Protein AF-A0A2G2FSY2-F1 (afdb_monomer_lite)

Sequence (78 aa):
MIFHIMRTFRWLIVTASKVLSALMVLVLIIAMFSDAPTQTSNLIMAFVFAVLFGSVSWYYDVLLKKLEPQNKSNQEWS

Secondary structure (DSSP, 8-state):
-HHHHHHHHHHHHHHHHHHHHHHHHHHHHHHHT--S---HHHHHHHHHHHHHHHHHHHHHHHHHHHHSPP---S----

pLDDT: mean 76.89, std 12.47, range [40.12, 90.25]

Structure (mmCIF, N/CA/C/O backbone):
data_AF-A0A2G2FSY2-F1
#
_entry.id   AF-A0A2G2FSY2-F1
#
loop_
_atom_site.group_PDB
_atom_site.id
_atom_site.type_symbol
_atom_site.label_atom_id
_atom_site.label_alt_id
_atom_site.label_comp_id
_atom_site.label_asym_id
_atom_site.label_entity_id
_atom_site.label_seq_id
_atom_site.pdbx_PDB_ins_code
_atom_site.Cartn_x
_atom_site.Cartn_y
_atom_site.Cartn_z
_atom_site.occupancy
_atom_site.B_iso_or_equiv
_atom_site.auth_seq_id
_atom_site.auth_comp_id
_atom_site.auth_asym_id
_atom_site.auth_atom_id
_atom_site.pdbx_PDB_model_num
ATOM 1 N N . MET A 1 1 ? -10.916 5.525 24.439 1.00 59.62 1 MET A N 1
ATOM 2 C CA . MET A 1 1 ? -10.168 6.563 23.688 1.00 59.62 1 MET A CA 1
ATOM 3 C C . MET A 1 1 ? -9.549 6.032 22.395 1.00 59.62 1 MET A C 1
ATOM 5 O O . MET A 1 1 ? -9.914 6.526 21.338 1.00 59.62 1 MET A O 1
ATOM 9 N N . ILE A 1 2 ? -8.691 5.004 22.447 1.00 66.50 2 ILE A N 1
ATOM 10 C CA . ILE A 1 2 ? -7.977 4.444 21.276 1.00 66.50 2 ILE A CA 1
ATOM 11 C C . ILE A 1 2 ? -8.881 4.067 20.089 1.00 66.50 2 ILE A C 1
ATOM 13 O O . ILE A 1 2 ? -8.551 4.404 18.957 1.00 66.50 2 ILE A O 1
ATOM 17 N N . PHE A 1 3 ? -10.057 3.477 20.329 1.00 66.50 3 PHE A N 1
ATOM 18 C CA . PHE A 1 3 ? -11.001 3.146 19.252 1.00 66.50 3 PHE A CA 1
ATOM 19 C C . PHE A 1 3 ? -11.509 4.379 18.482 1.00 66.50 3 PHE A C 1
ATOM 21 O O . PHE A 1 3 ? -11.605 4.345 17.260 1.00 66.50 3 PHE A O 1
ATOM 28 N N . HIS A 1 4 ? -11.793 5.488 19.177 1.00 67.00 4 HIS A N 1
ATOM 29 C CA . HIS A 1 4 ? -12.254 6.721 18.527 1.00 67.00 4 HIS A CA 1
ATOM 30 C C . HIS A 1 4 ? -11.145 7.351 17.683 1.00 67.00 4 HIS A C 1
ATOM 32 O O . HIS A 1 4 ? -11.391 7.738 16.549 1.00 67.00 4 HIS A O 1
ATOM 38 N N . ILE A 1 5 ? -9.915 7.373 18.201 1.00 68.38 5 ILE A N 1
ATOM 39 C CA . ILE A 1 5 ? -8.739 7.861 17.470 1.00 68.38 5 ILE A CA 1
ATOM 40 C C . ILE A 1 5 ? -8.518 7.010 16.211 1.00 68.38 5 ILE A C 1
ATOM 42 O O . ILE A 1 5 ? -8.448 7.549 15.110 1.00 68.38 5 ILE A O 1
ATOM 46 N N . MET A 1 6 ? -8.513 5.680 16.338 1.00 69.12 6 MET A N 1
ATOM 47 C CA . MET A 1 6 ? -8.381 4.783 15.186 1.00 69.12 6 MET A CA 1
ATOM 48 C C . MET A 1 6 ? -9.508 4.943 14.159 1.00 69.12 6 MET A C 1
ATOM 50 O O . MET A 1 6 ? -9.266 4.859 12.958 1.00 69.12 6 MET A O 1
ATOM 54 N N . ARG A 1 7 ? -10.746 5.188 14.604 1.00 70.69 7 ARG A N 1
ATOM 55 C CA . ARG A 1 7 ? -11.887 5.408 13.707 1.00 70.69 7 ARG A CA 1
ATOM 56 C C . ARG A 1 7 ? -11.777 6.732 12.953 1.00 70.69 7 ARG A C 1
ATOM 58 O O . ARG A 1 7 ? -12.054 6.751 11.757 1.00 70.69 7 ARG A O 1
ATOM 65 N N . THR A 1 8 ? -11.335 7.804 13.610 1.00 76.12 8 THR A N 1
ATOM 66 C CA . THR A 1 8 ? -11.109 9.113 12.974 1.00 76.12 8 THR A CA 1
ATOM 67 C C . THR A 1 8 ? -9.976 9.044 11.950 1.00 76.12 8 THR A C 1
ATOM 69 O O . THR A 1 8 ? -10.129 9.512 10.824 1.00 76.12 8 THR A O 1
ATOM 72 N N . PHE A 1 9 ? -8.865 8.388 12.292 1.00 78.00 9 PHE A N 1
ATOM 73 C CA . PHE A 1 9 ? -7.726 8.237 11.383 1.00 78.00 9 PHE A CA 1
ATOM 74 C C . PHE A 1 9 ? -7.887 7.106 10.361 1.00 78.00 9 PHE A C 1
ATOM 76 O O . PHE A 1 9 ? -7.061 7.005 9.458 1.00 78.00 9 PHE A O 1
ATOM 83 N N . ARG A 1 10 ? -8.961 6.304 10.427 1.00 77.19 10 ARG A N 1
ATOM 84 C CA . ARG A 1 10 ? -9.268 5.248 9.447 1.00 77.19 10 ARG A CA 1
ATOM 85 C C . ARG A 1 10 ? -9.211 5.769 8.028 1.00 77.19 10 ARG A C 1
ATOM 87 O O . ARG A 1 10 ? -8.500 5.212 7.202 1.00 77.19 10 ARG A O 1
ATOM 94 N N . TRP A 1 11 ? -9.953 6.835 7.758 1.00 74.25 11 TRP A N 1
ATOM 95 C CA . TRP A 1 11 ? -10.018 7.406 6.421 1.00 74.25 11 TRP A CA 1
ATOM 96 C C . TRP A 1 11 ? -8.669 7.949 5.978 1.00 74.25 11 TRP A C 1
ATOM 98 O O . TRP A 1 11 ? -8.294 7.751 4.829 1.00 74.25 11 TRP A O 1
ATOM 108 N N . LEU A 1 12 ? -7.907 8.551 6.888 1.00 80.44 12 LEU A N 1
ATOM 109 C CA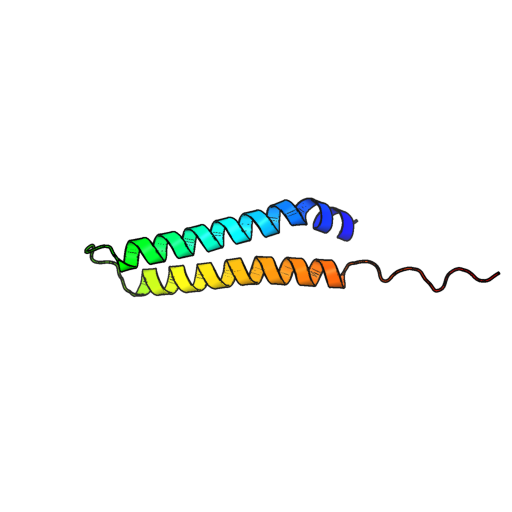 . LEU A 1 12 ? -6.602 9.113 6.572 1.00 80.44 12 LEU A CA 1
ATOM 110 C C . LEU A 1 12 ? -5.572 8.017 6.271 1.00 80.44 12 LEU A C 1
ATOM 112 O O . LEU A 1 12 ? -4.929 8.064 5.231 1.00 80.44 12 LEU A O 1
ATOM 116 N N . ILE A 1 13 ? -5.467 6.994 7.119 1.00 80.31 13 ILE A N 1
ATOM 117 C CA . ILE A 1 13 ? -4.482 5.912 6.984 1.00 80.31 13 ILE A CA 1
ATOM 118 C C . ILE A 1 13 ? -4.831 4.990 5.818 1.00 80.31 13 ILE A C 1
ATOM 120 O O . ILE A 1 13 ? -3.976 4.715 4.984 1.00 80.31 13 ILE A O 1
ATOM 124 N N . VAL A 1 14 ? -6.089 4.557 5.700 1.00 80.31 14 VAL A N 1
ATOM 125 C CA . VAL A 1 14 ? -6.522 3.678 4.601 1.00 80.31 14 VAL A CA 1
ATOM 126 C C . VAL A 1 14 ? -6.373 4.388 3.257 1.00 80.31 14 VAL A C 1
ATOM 128 O O . VAL A 1 14 ? -5.862 3.796 2.308 1.00 80.31 14 VAL A O 1
ATOM 131 N N . THR A 1 15 ? -6.775 5.660 3.163 1.00 82.19 15 THR A N 1
ATOM 132 C CA . THR A 1 15 ? -6.644 6.420 1.911 1.00 82.19 15 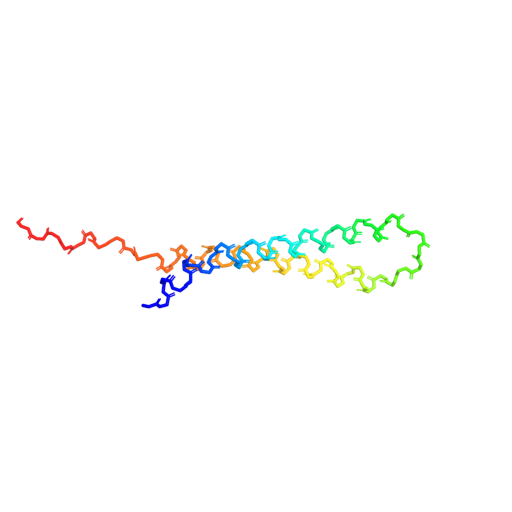THR A CA 1
ATOM 133 C C . THR A 1 15 ? -5.181 6.699 1.595 1.00 82.19 15 THR A C 1
ATOM 135 O O . THR A 1 15 ? -4.757 6.427 0.477 1.00 82.19 15 THR A O 1
ATOM 138 N N . ALA A 1 16 ? -4.381 7.152 2.566 1.00 85.31 16 ALA A N 1
ATOM 139 C CA . ALA A 1 16 ? -2.958 7.407 2.354 1.00 85.31 16 ALA A CA 1
ATOM 140 C C . ALA A 1 16 ? -2.210 6.138 1.923 1.00 85.31 16 ALA A C 1
ATOM 142 O O . ALA A 1 16 ? -1.471 6.177 0.944 1.00 85.31 16 ALA A O 1
ATOM 143 N N . SER A 1 17 ? -2.444 4.997 2.582 1.00 86.25 17 SER A N 1
ATOM 144 C CA . SER A 1 17 ? -1.822 3.720 2.216 1.00 86.25 17 SER A CA 1
ATOM 145 C C . SER A 1 17 ? -2.247 3.232 0.830 1.00 86.25 17 SER A C 1
ATOM 147 O O . SER A 1 17 ? -1.406 2.745 0.077 1.00 86.25 17 SER A O 1
ATOM 149 N N . LYS A 1 18 ? -3.521 3.394 0.447 1.00 83.31 18 LYS A N 1
ATOM 150 C CA . LYS A 1 18 ? -3.990 3.048 -0.905 1.00 83.31 18 LYS A CA 1
ATOM 151 C C . LYS A 1 18 ? -3.394 3.954 -1.977 1.00 83.31 18 LYS A C 1
ATOM 153 O O . LYS A 1 18 ? -2.973 3.451 -3.012 1.00 83.31 18 LYS A O 1
ATOM 158 N N . VAL A 1 19 ? -3.327 5.261 -1.724 1.00 88.38 19 VAL A N 1
ATOM 159 C CA . VAL A 1 19 ? -2.717 6.230 -2.645 1.00 88.38 19 VAL A CA 1
ATOM 160 C C . VAL A 1 19 ? -1.225 5.943 -2.812 1.00 88.38 19 VAL A C 1
ATOM 162 O O . VAL A 1 19 ? -0.752 5.891 -3.942 1.00 88.38 19 VAL A O 1
ATOM 165 N N . LEU A 1 20 ? -0.494 5.678 -1.722 1.00 87.38 20 LEU A N 1
ATOM 166 C CA . LEU A 1 20 ? 0.923 5.307 -1.796 1.00 87.38 20 LEU A CA 1
ATOM 167 C C . LEU A 1 20 ? 1.137 3.990 -2.548 1.00 87.38 20 LEU A C 1
ATOM 169 O O . LEU A 1 20 ? 2.037 3.903 -3.376 1.00 87.38 20 LEU A O 1
ATOM 173 N N . SER A 1 21 ? 0.307 2.977 -2.289 1.00 88.19 21 SER A N 1
ATOM 174 C CA . SER A 1 21 ? 0.370 1.703 -3.011 1.00 88.19 21 SER A CA 1
ATOM 175 C C . SER A 1 21 ? 0.121 1.905 -4.511 1.00 88.19 21 SER A C 1
ATOM 177 O O . SER A 1 21 ? 0.922 1.456 -5.328 1.00 88.19 21 SER A O 1
ATOM 179 N N . ALA A 1 22 ? -0.917 2.662 -4.882 1.00 88.25 22 ALA A N 1
ATOM 180 C CA . ALA A 1 22 ? -1.224 2.978 -6.276 1.00 88.25 22 ALA A CA 1
ATOM 181 C C . ALA A 1 22 ? -0.096 3.765 -6.961 1.00 88.25 22 ALA A C 1
ATOM 183 O O . ALA A 1 22 ? 0.257 3.463 -8.099 1.00 88.25 22 ALA A O 1
ATOM 184 N N . LEU A 1 23 ? 0.507 4.729 -6.258 1.00 89.81 23 LEU A N 1
ATOM 185 C CA . LEU A 1 23 ? 1.650 5.489 -6.755 1.00 89.81 23 LEU A CA 1
ATOM 186 C C . LEU A 1 23 ? 2.846 4.570 -7.043 1.00 89.81 23 LEU A C 1
ATOM 188 O O . LEU A 1 23 ? 3.447 4.673 -8.107 1.00 89.81 23 LEU A O 1
ATOM 192 N N . MET A 1 24 ? 3.160 3.640 -6.137 1.00 87.62 24 MET A N 1
ATOM 193 C CA . MET A 1 24 ? 4.259 2.685 -6.327 1.00 87.62 24 MET A CA 1
ATOM 194 C C . MET A 1 24 ? 4.006 1.732 -7.500 1.00 87.62 24 MET A C 1
ATOM 196 O O . MET A 1 24 ? 4.918 1.469 -8.281 1.00 87.62 24 MET A O 1
ATOM 200 N N . VAL A 1 25 ? 2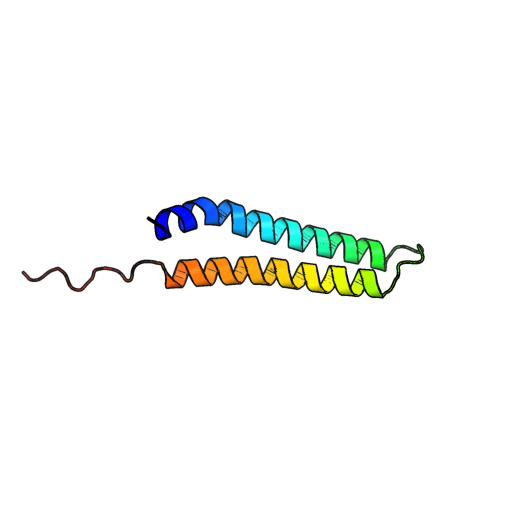.767 1.261 -7.676 1.00 88.31 25 VAL A N 1
ATOM 201 C CA . VAL A 1 25 ? 2.382 0.448 -8.844 1.00 88.31 25 VAL A CA 1
ATOM 202 C C . VAL A 1 25 ? 2.519 1.249 -10.137 1.00 88.31 25 VAL A C 1
ATOM 204 O O . VAL A 1 25 ? 3.047 0.737 -11.118 1.00 88.31 25 VAL A O 1
ATOM 207 N N . LEU A 1 26 ? 2.099 2.514 -10.143 1.00 88.44 26 LEU A N 1
ATOM 208 C CA . LEU A 1 26 ? 2.214 3.386 -11.308 1.00 88.44 26 LEU A CA 1
ATOM 209 C C . LEU A 1 26 ? 3.678 3.644 -11.683 1.00 88.44 26 LEU A C 1
ATOM 211 O O . LEU A 1 26 ? 4.032 3.541 -12.855 1.00 88.44 26 LEU A O 1
ATOM 215 N N . VAL A 1 27 ? 4.545 3.896 -10.699 1.00 86.50 27 VAL A N 1
ATOM 216 C CA . VAL A 1 27 ? 5.997 4.006 -10.915 1.00 86.50 27 VAL A CA 1
ATOM 217 C C . VAL A 1 27 ? 6.561 2.711 -11.498 1.00 86.50 27 VAL A C 1
ATOM 219 O O . VAL A 1 27 ? 7.373 2.763 -12.417 1.00 86.50 27 VAL A O 1
ATOM 222 N N . LEU A 1 28 ? 6.108 1.554 -11.013 1.00 86.50 28 LEU A N 1
ATOM 223 C CA . LEU A 1 28 ? 6.554 0.254 -11.508 1.00 86.50 28 LEU A CA 1
ATOM 224 C C . LEU A 1 28 ? 6.113 0.001 -12.955 1.00 86.50 28 LEU A C 1
ATOM 226 O O . LEU A 1 28 ? 6.906 -0.494 -13.751 1.00 86.50 28 LEU A O 1
ATOM 230 N N . ILE A 1 29 ? 4.888 0.392 -13.313 1.00 87.62 29 ILE A N 1
ATOM 231 C CA . ILE A 1 29 ? 4.393 0.341 -14.694 1.00 87.62 29 ILE A CA 1
ATOM 232 C C . ILE A 1 29 ? 5.249 1.247 -15.583 1.00 87.62 29 ILE A C 1
ATOM 234 O O . ILE A 1 29 ? 5.761 0.786 -16.595 1.00 87.62 29 ILE A O 1
ATOM 238 N N . ILE A 1 30 ? 5.472 2.506 -15.196 1.00 87.25 30 ILE A N 1
ATOM 239 C CA . ILE A 1 30 ? 6.299 3.437 -15.982 1.00 87.25 30 ILE A CA 1
ATOM 240 C C . ILE A 1 30 ? 7.718 2.890 -16.160 1.00 87.25 30 ILE A C 1
ATOM 242 O O . ILE A 1 30 ? 8.257 2.929 -17.261 1.00 87.25 30 ILE A O 1
ATOM 246 N N . ALA A 1 31 ? 8.313 2.352 -15.096 1.00 84.50 31 ALA A N 1
ATOM 247 C CA . ALA A 1 31 ? 9.657 1.794 -15.138 1.00 84.50 31 ALA A CA 1
ATOM 248 C C . ALA A 1 31 ? 9.750 0.528 -16.009 1.00 84.50 31 ALA A C 1
ATOM 250 O O . ALA A 1 31 ? 10.769 0.331 -16.657 1.00 84.50 31 ALA A O 1
ATOM 251 N N . MET A 1 32 ? 8.695 -0.292 -16.085 1.00 81.88 32 MET A N 1
ATOM 252 C CA . MET A 1 32 ? 8.627 -1.449 -16.993 1.00 81.88 32 MET A CA 1
ATOM 253 C C . MET A 1 32 ? 8.626 -1.059 -18.478 1.00 81.88 32 MET A C 1
ATOM 255 O O . MET A 1 32 ? 9.120 -1.825 -19.298 1.00 81.88 32 MET A O 1
ATOM 259 N N . PHE A 1 33 ? 8.074 0.107 -18.823 1.00 85.12 33 PHE A N 1
ATOM 260 C CA . PHE A 1 33 ? 7.998 0.604 -20.204 1.00 85.12 33 PHE A CA 1
ATOM 261 C C . PHE A 1 33 ? 9.066 1.657 -20.536 1.00 85.12 33 PHE A C 1
ATOM 263 O O . PHE A 1 33 ? 9.049 2.225 -21.624 1.00 85.12 33 PHE A O 1
ATOM 270 N N . SER A 1 34 ? 9.974 1.947 -19.604 1.00 82.69 34 SER A N 1
ATOM 271 C CA . SER A 1 34 ? 11.049 2.914 -19.803 1.00 82.69 34 SER A CA 1
ATOM 272 C C . SER A 1 34 ? 12.307 2.207 -20.301 1.00 82.69 34 SER A C 1
ATOM 274 O O . SER A 1 34 ? 12.780 1.274 -19.661 1.00 82.69 34 SER A O 1
ATOM 276 N N . ASP A 1 35 ? 12.901 2.702 -21.389 1.00 75.06 35 ASP A N 1
ATOM 277 C CA . ASP A 1 35 ? 14.204 2.236 -21.899 1.00 75.06 35 ASP A CA 1
ATOM 278 C C . ASP A 1 35 ? 15.393 2.707 -21.036 1.00 75.06 35 ASP A C 1
ATOM 280 O O . ASP A 1 35 ? 16.560 2.458 -21.353 1.00 75.06 35 ASP A O 1
ATOM 284 N N . ALA A 1 36 ? 15.127 3.421 -19.937 1.00 76.12 36 ALA A N 1
ATOM 285 C CA . ALA A 1 36 ? 16.163 3.820 -19.001 1.00 76.12 36 ALA A CA 1
ATOM 286 C C . ALA A 1 36 ? 16.776 2.579 -18.325 1.00 76.12 36 ALA A C 1
ATOM 288 O O . ALA A 1 36 ? 16.042 1.659 -17.962 1.00 76.12 36 ALA A O 1
ATOM 289 N N . PRO A 1 37 ? 18.098 2.556 -18.067 1.00 68.50 37 PRO A N 1
ATOM 290 C CA . PRO A 1 37 ? 18.735 1.484 -17.310 1.00 68.50 37 PRO A CA 1
ATOM 291 C C . PRO A 1 37 ? 18.274 1.534 -15.846 1.00 68.50 37 PRO A C 1
ATOM 293 O O . PRO A 1 37 ? 18.941 2.074 -14.963 1.00 68.50 37 PRO A O 1
ATOM 296 N N . THR A 1 38 ? 17.092 0.991 -15.573 1.00 69.75 38 THR A N 1
ATOM 297 C CA . THR A 1 38 ? 16.557 0.845 -14.226 1.00 69.75 38 THR A CA 1
ATOM 298 C C . THR A 1 38 ? 17.164 -0.392 -13.587 1.00 69.75 38 THR A C 1
ATOM 300 O O . THR A 1 38 ? 17.020 -1.503 -14.096 1.00 69.75 38 THR A O 1
ATOM 303 N N . GLN A 1 39 ? 17.833 -0.215 -12.447 1.00 81.31 39 GLN A N 1
ATOM 304 C CA . GLN A 1 39 ? 18.343 -1.340 -11.671 1.00 81.31 39 GLN A CA 1
ATOM 305 C C . GLN A 1 39 ? 17.173 -2.227 -11.236 1.00 81.31 39 GLN A C 1
ATOM 307 O O . GLN A 1 39 ? 16.273 -1.769 -10.532 1.00 81.31 39 GLN A O 1
ATOM 312 N N . THR A 1 40 ? 17.207 -3.508 -11.605 1.00 80.94 40 THR A N 1
ATOM 313 C CA . THR A 1 40 ? 16.179 -4.500 -11.248 1.00 80.94 40 THR A CA 1
ATOM 314 C C . THR A 1 40 ? 15.908 -4.541 -9.739 1.00 80.94 40 THR A C 1
ATOM 316 O O . THR A 1 40 ? 14.771 -4.730 -9.318 1.00 80.94 40 THR A O 1
ATOM 319 N N . SER A 1 41 ? 16.927 -4.264 -8.916 1.00 82.81 41 SER A N 1
ATOM 320 C CA . SER A 1 41 ? 16.799 -4.115 -7.459 1.00 82.81 41 SER A CA 1
ATOM 321 C C . SER A 1 41 ? 15.771 -3.047 -7.047 1.00 82.81 41 SER A C 1
ATOM 323 O O . SER A 1 41 ? 14.936 -3.290 -6.176 1.00 82.81 41 SER A O 1
ATOM 325 N N . ASN A 1 42 ? 15.759 -1.892 -7.721 1.00 82.88 42 ASN A N 1
ATOM 326 C CA . ASN A 1 42 ? 14.827 -0.801 -7.423 1.00 82.88 42 ASN A CA 1
ATOM 327 C C . ASN A 1 42 ? 13.386 -1.159 -7.811 1.00 82.88 42 ASN A C 1
ATOM 329 O O . ASN A 1 42 ? 12.456 -0.812 -7.087 1.00 82.88 42 ASN A O 1
ATOM 333 N N . LEU A 1 43 ? 13.201 -1.890 -8.916 1.00 83.94 43 LEU A N 1
ATOM 334 C CA . LEU A 1 43 ? 11.893 -2.407 -9.339 1.00 83.94 43 LEU A CA 1
ATOM 335 C C . LEU A 1 43 ? 11.328 -3.404 -8.320 1.00 83.94 43 LEU A C 1
ATOM 337 O O . LEU A 1 43 ? 10.163 -3.305 -7.935 1.00 83.94 43 LEU A O 1
ATOM 341 N N . ILE A 1 44 ? 12.165 -4.326 -7.835 1.00 87.31 44 ILE A N 1
ATOM 342 C CA . ILE A 1 44 ? 11.781 -5.297 -6.802 1.00 87.31 44 ILE A CA 1
ATOM 343 C C . ILE A 1 44 ? 11.416 -4.571 -5.502 1.00 87.31 44 ILE A C 1
ATOM 345 O O . ILE A 1 44 ? 10.384 -4.871 -4.906 1.00 87.31 44 ILE A O 1
ATOM 349 N N . MET A 1 45 ? 12.206 -3.580 -5.079 1.00 86.19 45 MET A N 1
ATOM 350 C CA . MET A 1 45 ? 11.881 -2.776 -3.897 1.00 86.19 45 MET A CA 1
ATOM 351 C C . MET A 1 45 ? 10.555 -2.026 -4.054 1.00 86.19 45 MET A C 1
ATOM 353 O O . MET A 1 45 ? 9.723 -2.083 -3.151 1.00 86.19 45 MET A O 1
ATOM 357 N N . ALA A 1 46 ? 10.319 -1.374 -5.196 1.00 85.44 46 ALA A N 1
ATOM 358 C CA . ALA A 1 46 ? 9.061 -0.678 -5.469 1.00 85.44 46 ALA A CA 1
ATOM 359 C C . ALA A 1 46 ? 7.856 -1.632 -5.411 1.00 85.44 46 ALA A C 1
ATOM 361 O O . ALA A 1 46 ? 6.828 -1.291 -4.823 1.00 85.44 46 ALA A O 1
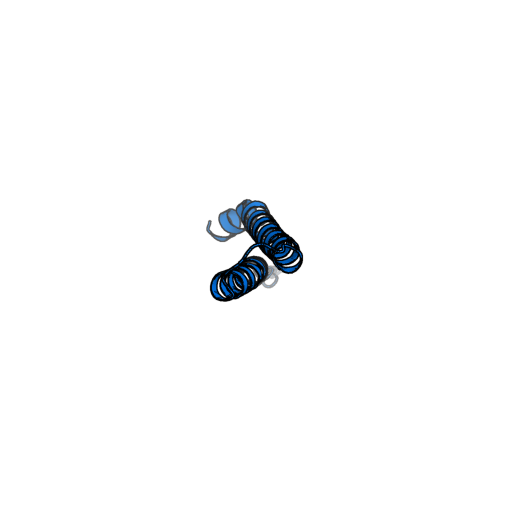ATOM 362 N N . PHE A 1 47 ? 8.002 -2.851 -5.940 1.00 86.81 47 PHE A N 1
ATOM 363 C CA . PHE A 1 47 ? 6.981 -3.893 -5.843 1.00 86.81 47 PHE A CA 1
ATOM 364 C C . PHE A 1 47 ? 6.701 -4.292 -4.390 1.00 86.81 47 PHE A C 1
ATOM 366 O O . PHE A 1 47 ? 5.549 -4.314 -3.957 1.00 86.81 47 PHE A O 1
ATOM 373 N N . VAL A 1 48 ? 7.753 -4.559 -3.611 1.00 90.25 48 VAL A N 1
ATOM 374 C CA . VAL A 1 48 ? 7.630 -4.914 -2.190 1.00 90.25 48 VAL A CA 1
ATOM 375 C C . VAL A 1 48 ? 6.939 -3.794 -1.411 1.00 90.25 48 VAL A C 1
ATOM 377 O O . VAL A 1 48 ? 6.017 -4.065 -0.642 1.00 90.25 48 VAL A O 1
ATOM 380 N N . PHE A 1 49 ? 7.310 -2.532 -1.644 1.00 86.75 49 PHE A N 1
ATOM 381 C CA . PHE A 1 49 ? 6.646 -1.390 -1.017 1.00 86.75 49 PHE A CA 1
ATOM 382 C C . PHE A 1 49 ? 5.174 -1.285 -1.420 1.00 86.75 49 PHE A C 1
ATOM 384 O O . PHE A 1 49 ? 4.329 -1.086 -0.547 1.00 86.75 49 PHE A O 1
ATOM 391 N N . ALA A 1 50 ? 4.837 -1.472 -2.698 1.00 88.00 50 ALA A N 1
ATOM 392 C CA . ALA A 1 50 ? 3.451 -1.455 -3.159 1.00 88.00 50 ALA A CA 1
ATOM 393 C C . ALA A 1 50 ? 2.584 -2.483 -2.410 1.00 88.00 50 ALA A C 1
ATOM 395 O O . ALA A 1 50 ? 1.495 -2.145 -1.930 1.00 88.00 50 ALA A O 1
ATOM 396 N N . VAL A 1 51 ? 3.094 -3.711 -2.253 1.00 88.88 51 VAL A N 1
ATOM 397 C CA . VAL A 1 51 ? 2.423 -4.802 -1.530 1.00 88.88 51 VAL A CA 1
ATOM 398 C C . VAL A 1 51 ? 2.339 -4.513 -0.030 1.00 88.88 51 VAL A C 1
ATOM 400 O O . VAL A 1 51 ? 1.283 -4.726 0.571 1.00 88.88 51 VAL A O 1
ATOM 403 N N . LEU A 1 52 ? 3.402 -3.986 0.584 1.00 89.00 52 LEU A N 1
ATOM 404 C CA . LEU A 1 52 ? 3.409 -3.604 1.999 1.00 89.00 52 LEU A CA 1
ATOM 405 C C . LEU A 1 52 ? 2.371 -2.519 2.293 1.00 89.00 52 LEU A C 1
ATOM 407 O O . LEU A 1 52 ? 1.571 -2.684 3.209 1.00 89.00 52 LEU A O 1
ATOM 411 N N . PHE A 1 53 ? 2.317 -1.447 1.499 1.00 87.38 53 PHE A N 1
ATOM 412 C CA . PHE A 1 53 ? 1.327 -0.383 1.691 1.00 87.38 53 PHE A CA 1
ATOM 413 C C . PHE A 1 53 ? -0.110 -0.881 1.486 1.00 87.38 53 PHE A C 1
ATOM 415 O O . PHE A 1 53 ? -0.997 -0.529 2.267 1.00 87.38 53 PHE A O 1
ATOM 422 N N . GLY A 1 54 ? -0.343 -1.762 0.507 1.00 84.69 54 GLY A N 1
ATOM 423 C CA . GLY A 1 54 ? -1.638 -2.427 0.341 1.00 84.69 54 GLY A CA 1
ATOM 424 C C . GLY A 1 54 ? -2.012 -3.287 1.555 1.00 84.69 54 GLY A C 1
ATOM 425 O O . GLY A 1 54 ? -3.133 -3.208 2.065 1.00 84.69 54 GLY A O 1
ATOM 426 N N . SER A 1 55 ? -1.045 -4.039 2.083 1.00 85.75 55 SER A N 1
ATOM 427 C CA . SER A 1 55 ? -1.220 -4.894 3.262 1.00 85.75 55 SER A CA 1
ATOM 428 C C . SER A 1 55 ? -1.496 -4.082 4.528 1.00 85.75 55 SER A C 1
ATOM 430 O O . SER A 1 55 ? -2.359 -4.460 5.314 1.00 85.75 55 SER A O 1
ATOM 432 N N . VAL A 1 56 ? -0.835 -2.933 4.710 1.00 83.38 56 VAL A N 1
ATOM 433 C CA . VAL A 1 56 ? -1.075 -2.007 5.832 1.00 83.38 56 VAL A CA 1
ATOM 434 C C . VAL A 1 56 ? -2.499 -1.456 5.792 1.00 83.38 56 VAL A C 1
ATOM 436 O O . VAL A 1 56 ? -3.175 -1.449 6.822 1.00 83.38 56 VAL A O 1
ATOM 439 N N . SER A 1 57 ? -2.996 -1.066 4.612 1.00 82.44 57 SER A N 1
ATOM 440 C CA . SER A 1 57 ? -4.391 -0.634 4.459 1.00 82.44 57 SER A CA 1
ATOM 441 C C . SER A 1 57 ? -5.374 -1.724 4.890 1.00 82.44 57 SER A C 1
ATOM 443 O O . SER A 1 57 ? -6.392 -1.411 5.508 1.00 82.44 57 SER A O 1
ATOM 445 N N . TRP A 1 58 ? -5.106 -2.982 4.539 1.00 82.00 58 TRP A N 1
ATOM 446 C CA . TRP A 1 58 ? -5.975 -4.103 4.890 1.00 82.00 58 TRP A CA 1
ATOM 447 C C . TRP A 1 58 ? -5.883 -4.454 6.377 1.00 82.00 58 TRP A C 1
ATOM 449 O O . TRP A 1 58 ? -6.906 -4.605 7.044 1.00 82.00 58 TRP A O 1
ATOM 459 N N . TYR A 1 59 ? -4.666 -4.502 6.919 1.00 84.25 59 TYR A N 1
ATOM 460 C CA . TYR A 1 59 ? -4.415 -4.754 8.333 1.00 84.25 59 TYR A CA 1
ATOM 461 C C . TYR A 1 59 ? -5.114 -3.723 9.219 1.00 84.25 59 TYR A C 1
ATOM 463 O O . TYR A 1 59 ? -5.745 -4.096 10.204 1.00 84.25 59 TYR A O 1
ATOM 471 N N . TYR A 1 60 ? -5.079 -2.442 8.836 1.00 81.81 60 TYR A N 1
ATOM 472 C CA 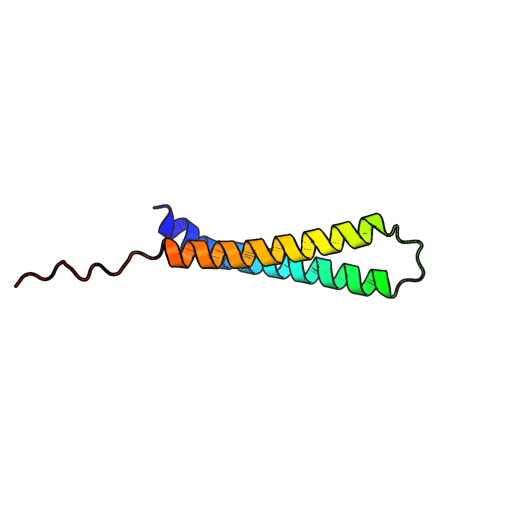. TYR A 1 60 ? -5.774 -1.381 9.563 1.00 81.81 60 TYR A CA 1
ATOM 473 C C . TYR A 1 60 ? -7.294 -1.610 9.601 1.00 81.81 60 TYR A C 1
ATOM 475 O O . TYR A 1 60 ? -7.922 -1.439 10.646 1.00 81.81 60 TYR A O 1
ATOM 483 N N . ASP A 1 61 ? -7.886 -2.060 8.490 1.00 79.12 61 ASP A N 1
ATOM 484 C CA . ASP A 1 61 ? -9.321 -2.350 8.402 1.00 79.12 61 ASP A CA 1
ATOM 485 C C . ASP A 1 61 ? -9.715 -3.582 9.241 1.00 79.12 61 ASP A C 1
ATOM 487 O O . ASP A 1 61 ? -10.744 -3.578 9.920 1.00 79.12 61 ASP A O 1
ATOM 491 N N . VAL A 1 62 ? -8.865 -4.616 9.274 1.00 82.44 62 VAL A N 1
ATOM 492 C CA . VAL A 1 62 ? -9.033 -5.786 10.155 1.00 82.44 62 VAL A CA 1
ATOM 493 C C . VAL A 1 62 ? -8.898 -5.397 11.628 1.00 82.44 62 VAL A C 1
ATOM 495 O O . VAL A 1 62 ? -9.687 -5.861 12.454 1.00 82.44 62 VAL A O 1
ATOM 498 N N . LEU A 1 63 ? -7.936 -4.533 11.969 1.00 80.50 63 LEU A 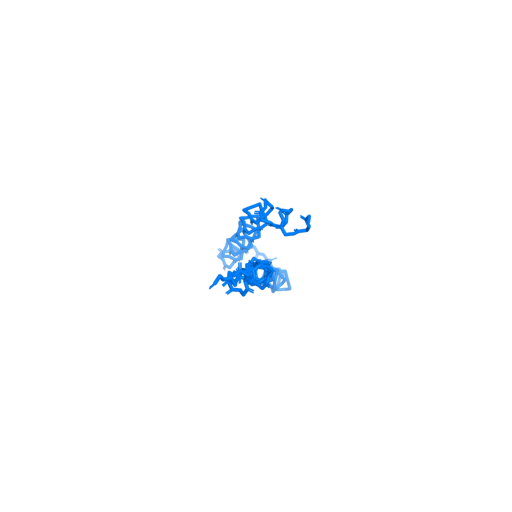N 1
ATOM 499 C CA . LEU A 1 63 ? -7.742 -4.043 13.335 1.00 80.50 63 LEU A CA 1
ATOM 500 C C . LEU A 1 63 ? -8.982 -3.289 13.815 1.00 80.50 63 LEU A C 1
ATOM 502 O O . LEU A 1 63 ? -9.467 -3.529 14.914 1.00 80.50 63 LEU A O 1
ATOM 506 N N . LEU A 1 64 ? -9.534 -2.419 12.969 1.00 73.38 64 LEU A N 1
ATOM 507 C CA . LEU A 1 64 ? -10.763 -1.687 13.262 1.00 73.38 64 LEU A CA 1
ATOM 508 C C . LEU A 1 64 ? -11.962 -2.602 13.474 1.00 73.38 64 LEU A C 1
ATOM 510 O O . LEU A 1 64 ? -12.696 -2.372 14.426 1.00 73.38 64 LEU A O 1
ATOM 514 N N . LYS A 1 65 ? -12.135 -3.646 12.654 1.00 72.62 65 LYS A N 1
ATOM 515 C CA . LYS A 1 65 ? -13.204 -4.643 12.844 1.00 72.62 65 LYS A CA 1
ATOM 516 C C . LYS A 1 65 ? -13.037 -5.442 14.135 1.00 72.62 65 LYS A C 1
ATOM 518 O O . LYS A 1 65 ? -14.018 -5.753 14.794 1.00 72.62 65 LYS A O 1
ATOM 523 N N . LYS A 1 66 ? -11.800 -5.776 14.515 1.00 72.12 66 LYS A N 1
ATOM 524 C CA . LYS A 1 66 ? -11.508 -6.487 15.773 1.00 72.12 66 LYS A CA 1
ATOM 525 C C . LYS A 1 66 ? -11.687 -5.607 17.010 1.00 72.12 66 LYS A C 1
ATOM 527 O O . LYS A 1 66 ? -12.043 -6.125 18.062 1.00 72.12 66 LYS A O 1
ATOM 532 N N . LEU A 1 67 ? -11.402 -4.309 16.897 1.00 67.94 67 LEU A N 1
ATOM 533 C CA . LEU A 1 67 ? -11.597 -3.334 17.973 1.00 67.94 67 LEU A CA 1
ATOM 534 C C . LEU A 1 67 ? -13.001 -2.724 17.992 1.00 67.94 67 LEU A C 1
ATOM 536 O O . LEU A 1 67 ? -13.317 -1.990 18.930 1.00 67.94 67 LEU A O 1
ATOM 540 N N . GLU A 1 68 ? -13.827 -2.995 16.978 1.00 65.06 68 GLU A N 1
ATOM 541 C CA . GLU A 1 68 ? -15.231 -2.617 16.985 1.00 65.06 68 GLU A CA 1
ATOM 542 C C . GLU A 1 68 ? -15.866 -3.266 18.218 1.00 65.06 68 GLU A C 1
ATOM 544 O O . GLU A 1 68 ? -15.755 -4.485 18.389 1.00 65.06 68 GLU A O 1
ATOM 549 N N . PRO A 1 69 ? -16.418 -2.468 19.151 1.00 58.84 69 PRO A N 1
ATOM 550 C CA . PRO A 1 69 ? -16.920 -3.007 20.398 1.00 58.84 69 PRO A CA 1
ATOM 551 C C . PRO A 1 69 ? -17.978 -4.045 20.046 1.00 58.84 69 PRO A C 1
ATOM 553 O O . PRO A 1 69 ? -18.979 -3.700 19.415 1.00 58.84 69 PRO A O 1
ATOM 556 N N . GLN A 1 70 ? -17.745 -5.307 20.428 1.00 56.88 70 GLN A N 1
ATOM 557 C CA . GLN A 1 70 ? -18.799 -6.309 20.396 1.00 56.88 70 GLN A CA 1
ATOM 558 C C . GLN A 1 70 ? -20.002 -5.687 21.085 1.00 56.88 70 GLN A C 1
ATOM 560 O O . GLN A 1 70 ? -19.907 -5.214 22.221 1.00 56.88 70 GLN A O 1
ATOM 565 N N . ASN A 1 71 ? -21.081 -5.595 20.316 1.00 50.56 71 ASN A N 1
ATOM 566 C CA . ASN A 1 71 ? -22.341 -5.028 20.723 1.00 50.56 71 ASN A CA 1
ATOM 567 C C . ASN A 1 71 ? -22.642 -5.466 22.161 1.00 50.56 71 ASN A C 1
ATOM 569 O O . ASN A 1 71 ? -22.640 -6.660 22.466 1.00 50.56 71 ASN A O 1
ATOM 573 N N . LYS A 1 72 ? -22.836 -4.487 23.043 1.00 50.44 72 LYS A N 1
ATOM 574 C CA . LYS A 1 72 ? -23.271 -4.672 24.425 1.00 50.44 72 LYS A CA 1
ATOM 575 C C . LYS A 1 72 ? -24.689 -5.269 24.432 1.00 50.44 72 LYS A C 1
ATOM 577 O O . LYS A 1 72 ? -25.640 -4.583 24.766 1.00 50.44 72 LYS A O 1
ATOM 582 N N . SER A 1 73 ? -24.839 -6.533 24.050 1.00 47.44 73 SER A N 1
ATOM 583 C CA . SER A 1 73 ? -26.131 -7.224 23.939 1.00 47.44 73 SER A CA 1
ATOM 584 C C . SER A 1 73 ? -26.419 -8.149 25.129 1.00 47.44 73 SER A C 1
ATOM 586 O O . SER A 1 73 ? -27.366 -8.922 25.079 1.00 47.44 73 SER A O 1
ATOM 588 N N . ASN A 1 74 ? -25.638 -8.066 26.210 1.00 49.38 74 ASN A N 1
ATOM 589 C CA . ASN A 1 74 ? -25.915 -8.783 27.464 1.00 49.38 74 ASN A CA 1
ATOM 590 C C . ASN A 1 74 ? -26.223 -7.822 28.629 1.00 49.38 74 ASN A C 1
ATOM 592 O O . ASN A 1 74 ? -25.971 -8.152 29.784 1.00 49.38 74 ASN A O 1
ATOM 596 N N . GLN A 1 75 ? -26.736 -6.621 28.342 1.00 49.78 75 GLN A N 1
ATOM 597 C CA . GLN A 1 75 ? -27.242 -5.693 29.360 1.00 49.78 75 GLN A CA 1
ATOM 598 C C . GLN A 1 75 ? -28.650 -5.194 29.020 1.00 49.78 75 GLN A C 1
ATOM 600 O O . GLN A 1 75 ? -28.866 -3.996 28.944 1.00 49.78 75 GLN A O 1
ATOM 605 N N . GLU A 1 76 ? -29.604 -6.105 28.859 1.00 46.75 76 GLU A N 1
ATOM 606 C CA . GLU A 1 76 ? -31.003 -5.836 29.213 1.00 46.75 76 GLU A CA 1
ATOM 607 C C . GLU A 1 76 ? -31.521 -7.068 29.958 1.00 46.75 76 GLU A C 1
ATOM 609 O O . GLU A 1 76 ? -32.079 -8.002 29.393 1.00 46.75 76 GLU A O 1
ATOM 614 N N . TRP A 1 77 ? -31.213 -7.106 31.256 1.00 52.28 77 TRP A N 1
ATOM 615 C CA . TRP A 1 77 ? -32.074 -7.772 32.221 1.00 52.28 77 TRP A CA 1
ATOM 616 C C . TRP A 1 77 ? -33.270 -6.836 32.439 1.00 52.28 77 TRP A C 1
ATOM 618 O O . TRP A 1 77 ? -33.103 -5.726 32.950 1.00 52.28 77 TRP A O 1
ATOM 628 N N . SER A 1 78 ? -34.457 -7.269 32.030 1.00 40.12 78 SER A N 1
ATOM 629 C CA . SER A 1 78 ? -35.742 -6.858 32.605 1.00 40.12 78 SER A CA 1
ATOM 630 C C . SER A 1 78 ? -36.613 -8.089 32.736 1.00 40.12 78 SER A C 1
ATOM 632 O O . SER A 1 78 ? -36.659 -8.866 31.757 1.00 40.12 78 SER A O 1
#

Radius of gyration: 19.27 Å; chains: 1; bounding box: 54×18×54 Å

Foldseek 3Di:
DVLVVLVVCLCVLLVVLQVLLVVLVVVLVVVVPDPPPDDVVVSVVSNVSSVVSNVSSVVSVVVSVVPVPPPPPPPDDD